Protein AF-A0A6A0HPM9-F1 (afdb_monomer)

Nearest PDB structures (foldseek):
  8r3l-assembly1_B  TM=7.958E-01  e=1.783E+00  Influenza A virus (A/Zhejiang/DTID-ZJU01/2013(H7N9))

Foldseek 3Di:
DDDDDDDDDDDPDPPPPDDQDDPDLVSLVVVLVVLVVCVVVVVDDPVVSVVSVVVSVVVVVVVVVVVVVVVVVVVVVVVVVVVVVCDPVVVVVVVVVVVVD

Secondary structure (DSSP, 8-state):
----PPPP----PPP--PPP---SHHHHHHHHHHHHHHHHTT-S-HHHHHHHHHHHHHHHHHHHHHHHHHHHHHHHHHHHHHHTT---HHHHHHHHHHTT-

Mean predicted aligned error: 13.84 Å

Sequence (101 aa):
MKNKKKKGETIPSPEKKRSIRLRSVSDVNRLLAKIINDLLRNETEESKASKIGYLCNIMIKSFEVSDIEKRITVLEQRHSAEKVGHEPQDAIREARKTSVA

Radius of gyration: 32.02 Å; Cα contacts (8 Å, |Δi|>4): 21; chains: 1; bounding box: 117×29×59 Å

pLDDT: mean 81.21, std 18.65, range [44.88, 98.0]

Structure (mmCIF, N/CA/C/O backbone):
data_AF-A0A6A0HPM9-F1
#
_entry.id   AF-A0A6A0HPM9-F1
#
loop_
_atom_site.group_PDB
_atom_site.id
_atom_site.type_symbol
_atom_site.label_atom_id
_atom_site.label_alt_id
_atom_site.label_comp_id
_atom_site.label_asym_id
_atom_site.label_entity_id
_atom_site.label_seq_id
_atom_site.pdbx_PDB_ins_code
_atom_site.Cartn_x
_atom_site.Cartn_y
_atom_site.Cartn_z
_atom_site.occupancy
_atom_site.B_iso_or_equiv
_atom_site.auth_seq_id
_atom_site.auth_comp_id
_atom_site.auth_asym_id
_atom_site.auth_atom_id
_atom_site.pdbx_PDB_model_num
ATOM 1 N N . MET A 1 1 ? -66.563 11.579 0.430 1.00 47.91 1 MET A N 1
ATOM 2 C CA . MET A 1 1 ? -65.328 11.595 1.250 1.00 47.91 1 MET A CA 1
ATOM 3 C C . MET A 1 1 ? -64.148 11.219 0.358 1.00 47.91 1 MET A C 1
ATOM 5 O O . MET A 1 1 ? -64.192 10.164 -0.258 1.00 47.91 1 MET A O 1
ATOM 9 N N . LYS A 1 2 ? -63.158 12.105 0.174 1.00 44.88 2 LYS A N 1
ATOM 10 C CA . LYS A 1 2 ? -62.020 11.869 -0.736 1.00 44.88 2 LYS A CA 1
ATOM 11 C C . LYS A 1 2 ? -60.890 11.169 0.030 1.00 44.88 2 LYS A C 1
ATOM 13 O O . LYS A 1 2 ? -60.263 11.786 0.888 1.00 44.88 2 LYS A O 1
ATOM 18 N N . ASN A 1 3 ? -60.641 9.897 -0.284 1.00 45.41 3 ASN A N 1
ATOM 19 C CA . ASN A 1 3 ? -59.527 9.122 0.265 1.00 45.41 3 ASN A CA 1
ATOM 20 C C . ASN A 1 3 ? -58.188 9.703 -0.210 1.00 45.41 3 ASN A C 1
ATOM 22 O O . ASN A 1 3 ? -57.822 9.594 -1.381 1.00 45.41 3 ASN A O 1
ATOM 26 N N . LYS A 1 4 ? -57.439 10.313 0.715 1.00 53.12 4 LYS A N 1
ATOM 27 C CA . LYS A 1 4 ? -56.044 10.705 0.495 1.00 53.12 4 LYS A CA 1
ATOM 28 C C . LYS A 1 4 ? -55.183 9.437 0.466 1.00 53.12 4 LYS A C 1
ATOM 30 O O . LYS A 1 4 ? -55.006 8.789 1.495 1.00 53.12 4 LYS A O 1
ATOM 35 N N . LYS A 1 5 ? -54.653 9.083 -0.712 1.00 51.28 5 LYS A N 1
ATOM 36 C CA . LYS A 1 5 ? -53.610 8.056 -0.866 1.00 51.28 5 LYS A CA 1
ATOM 37 C C . LYS A 1 5 ? -52.420 8.424 0.030 1.00 51.28 5 LYS A C 1
ATOM 39 O O . LYS A 1 5 ? -51.848 9.502 -0.127 1.00 51.28 5 LYS A O 1
ATOM 44 N N . LYS A 1 6 ? -52.074 7.546 0.977 1.00 54.50 6 LYS A N 1
ATOM 45 C CA . LYS A 1 6 ? -50.863 7.664 1.800 1.00 54.50 6 LYS A CA 1
ATOM 46 C C . LYS A 1 6 ? -49.648 7.658 0.866 1.00 54.50 6 LYS A C 1
ATOM 48 O O . LYS A 1 6 ? -49.511 6.748 0.051 1.00 54.50 6 LYS A O 1
ATOM 53 N N . LYS A 1 7 ? -48.821 8.708 0.939 1.00 52.62 7 LYS A N 1
ATOM 54 C CA . LYS A 1 7 ? -47.538 8.789 0.227 1.00 52.62 7 LYS A CA 1
ATOM 55 C C . LYS A 1 7 ? -46.688 7.592 0.653 1.00 52.62 7 LYS A C 1
ATOM 57 O O . LYS A 1 7 ? -46.536 7.362 1.848 1.00 52.62 7 LYS A O 1
ATOM 62 N N . GLY A 1 8 ? -46.209 6.836 -0.332 1.00 55.56 8 GLY A N 1
ATOM 63 C CA . GLY A 1 8 ? -45.366 5.667 -0.126 1.00 55.56 8 GLY A CA 1
ATOM 64 C C . GLY A 1 8 ? -44.116 6.023 0.667 1.00 55.56 8 GLY A C 1
ATOM 65 O O . GLY A 1 8 ? -43.425 6.990 0.351 1.00 55.56 8 GLY A O 1
ATOM 66 N N . GLU A 1 9 ? -43.864 5.236 1.703 1.00 57.91 9 GLU A N 1
ATOM 67 C CA . GLU A 1 9 ? -42.610 5.186 2.441 1.00 57.91 9 GLU A CA 1
ATOM 68 C C . GLU A 1 9 ? -41.504 4.784 1.459 1.00 57.91 9 GLU A C 1
ATOM 70 O O . GLU A 1 9 ? -41.493 3.674 0.924 1.00 57.91 9 GLU A O 1
ATOM 75 N N . THR A 1 10 ? -40.604 5.711 1.139 1.00 64.44 10 THR A N 1
ATOM 76 C CA . THR A 1 10 ? -39.427 5.397 0.332 1.00 64.44 10 THR A CA 1
ATOM 77 C C . THR A 1 10 ? -38.476 4.584 1.197 1.00 64.44 10 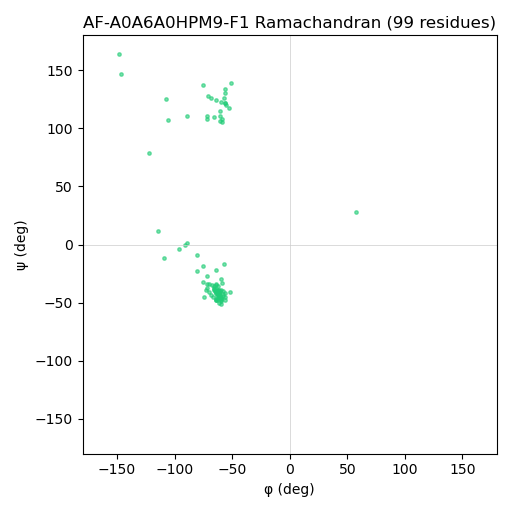THR A C 1
ATOM 79 O O . THR A 1 10 ? -37.863 5.129 2.114 1.00 64.44 10 THR A O 1
ATOM 82 N N . ILE A 1 11 ? -38.356 3.286 0.917 1.00 67.88 11 ILE A N 1
ATOM 83 C CA . ILE A 1 11 ? -37.324 2.434 1.514 1.00 67.88 11 ILE A CA 1
ATOM 84 C C . ILE A 1 11 ? -35.970 3.091 1.196 1.00 67.88 11 ILE A C 1
ATOM 86 O O . ILE A 1 11 ? -35.693 3.314 0.011 1.00 67.88 11 ILE A O 1
ATOM 90 N N . PRO A 1 12 ? -35.137 3.451 2.192 1.00 66.00 12 PRO A N 1
ATOM 91 C CA . PRO A 1 12 ? -33.824 4.007 1.912 1.00 66.00 12 PRO A CA 1
ATOM 92 C C . PRO A 1 12 ? -33.025 2.962 1.131 1.00 66.00 12 PRO A C 1
ATOM 94 O O . PRO A 1 12 ? -32.759 1.864 1.619 1.00 66.00 12 PRO A O 1
ATOM 97 N N . SER A 1 13 ? -32.693 3.287 -0.120 1.00 64.62 13 SER A N 1
ATOM 98 C CA . SER A 1 13 ? -31.819 2.454 -0.944 1.00 64.62 13 SER A CA 1
ATOM 99 C C . SER A 1 13 ? -30.503 2.251 -0.190 1.00 64.62 13 SER A C 1
ATOM 101 O O . SER A 1 13 ? -29.959 3.240 0.306 1.00 64.62 13 SER A O 1
ATOM 103 N N . PRO A 1 14 ? -29.962 1.020 -0.108 1.00 67.00 14 PRO A N 1
ATOM 104 C CA . PRO A 1 14 ? -28.707 0.784 0.589 1.00 67.00 14 PRO A CA 1
ATOM 105 C C . PRO A 1 14 ? -27.631 1.682 -0.023 1.00 67.00 14 PRO A C 1
ATOM 107 O O . PRO A 1 14 ? -27.394 1.638 -1.235 1.00 67.00 14 PRO A O 1
ATOM 110 N N . GLU A 1 15 ? -27.018 2.536 0.801 1.00 67.00 15 GLU A N 1
ATOM 111 C CA . GLU A 1 15 ? -25.912 3.386 0.371 1.00 67.00 15 GLU A CA 1
ATOM 112 C C . GLU A 1 15 ? -24.848 2.500 -0.279 1.00 67.00 15 GLU A C 1
ATOM 114 O O . GLU A 1 15 ? -24.280 1.602 0.351 1.00 67.00 15 GLU A O 1
ATOM 119 N N . LYS A 1 16 ? -24.577 2.731 -1.569 1.00 63.03 16 LYS A N 1
ATOM 120 C CA . LYS A 1 16 ? -23.477 2.066 -2.265 1.00 63.03 16 LYS A CA 1
ATOM 121 C C . LYS A 1 16 ? -22.184 2.400 -1.526 1.00 63.03 16 LYS A C 1
ATOM 123 O O . LYS A 1 16 ? -21.657 3.506 -1.657 1.00 63.03 16 LYS A O 1
ATOM 128 N N . LYS A 1 17 ? -21.649 1.428 -0.785 1.00 70.50 17 LYS A N 1
ATOM 129 C CA . LYS A 1 17 ? -20.314 1.519 -0.189 1.00 70.50 17 LYS A CA 1
ATOM 130 C C . LYS A 1 17 ? -19.314 1.718 -1.327 1.00 70.50 17 LYS A C 1
ATOM 132 O O . LYS A 1 17 ? -19.097 0.815 -2.134 1.00 70.50 17 LYS A O 1
ATOM 137 N N . ARG A 1 18 ? -18.749 2.923 -1.444 1.00 72.56 18 ARG A N 1
ATOM 138 C CA . ARG A 1 18 ? -17.732 3.213 -2.463 1.00 72.56 18 ARG A CA 1
ATOM 139 C C . ARG A 1 18 ? -16.508 2.346 -2.177 1.00 72.56 18 ARG A C 1
ATOM 141 O O . ARG A 1 18 ? -15.960 2.397 -1.080 1.00 72.56 18 ARG A O 1
ATOM 148 N N . SER A 1 19 ? -16.080 1.556 -3.160 1.00 77.69 19 SER A N 1
ATOM 149 C CA . SER A 1 19 ? -14.839 0.786 -3.066 1.00 77.69 19 SER A CA 1
ATOM 150 C C . SER A 1 19 ? -13.644 1.738 -3.083 1.00 77.69 19 SER A C 1
ATOM 152 O O . SER A 1 19 ? -13.507 2.532 -4.019 1.00 77.69 19 SER A O 1
ATOM 154 N N . ILE A 1 20 ? -12.768 1.639 -2.088 1.00 83.56 20 ILE A N 1
ATOM 155 C CA . ILE A 1 20 ? -11.502 2.375 -2.076 1.00 83.56 20 ILE A CA 1
ATOM 156 C C . ILE A 1 20 ? -10.586 1.748 -3.132 1.00 83.56 20 ILE A C 1
ATOM 158 O O . ILE A 1 20 ? -10.394 0.534 -3.145 1.00 83.56 20 ILE A O 1
ATOM 162 N N . ARG A 1 21 ? -10.043 2.566 -4.037 1.00 88.19 21 ARG A N 1
ATOM 163 C CA . ARG A 1 21 ? -9.023 2.145 -5.006 1.00 88.19 21 ARG A CA 1
ATOM 164 C C . ARG A 1 21 ? -7.684 2.742 -4.600 1.00 88.19 21 ARG A C 1
ATOM 166 O O . ARG A 1 21 ? -7.587 3.954 -4.464 1.00 88.19 21 ARG A O 1
ATOM 173 N N . LEU A 1 22 ? -6.676 1.890 -4.445 1.00 94.06 22 LEU A N 1
ATOM 174 C CA . LEU A 1 22 ? -5.311 2.276 -4.100 1.00 94.06 22 LEU A CA 1
ATOM 175 C C . LEU A 1 22 ? -4.449 2.136 -5.355 1.00 94.06 22 LEU A C 1
ATOM 177 O O . LEU A 1 22 ? -4.211 1.017 -5.806 1.00 94.06 22 LEU A O 1
ATOM 181 N N . ARG A 1 23 ? -4.046 3.256 -5.962 1.00 94.31 23 ARG A N 1
ATOM 182 C CA . ARG A 1 23 ? -3.226 3.270 -7.189 1.00 94.31 23 ARG A CA 1
ATOM 183 C C . ARG A 1 23 ? -1.801 3.749 -6.941 1.00 94.31 23 ARG A C 1
ATOM 185 O O . ARG A 1 23 ? -0.963 3.641 -7.828 1.00 94.31 23 ARG A O 1
ATOM 192 N N . SER A 1 24 ? -1.549 4.303 -5.763 1.00 95.38 24 SER A N 1
ATOM 193 C CA . SER A 1 24 ? -0.277 4.903 -5.392 1.00 95.38 24 SER A CA 1
ATOM 194 C C . SER A 1 24 ? -0.008 4.751 -3.899 1.00 95.38 24 SER A C 1
ATOM 196 O O . SER A 1 24 ? -0.925 4.543 -3.099 1.00 95.38 24 SER A O 1
ATOM 198 N N . VAL A 1 25 ? 1.251 4.954 -3.507 1.00 95.75 25 VAL A N 1
ATOM 199 C CA . VAL A 1 25 ? 1.652 5.059 -2.095 1.00 95.75 25 VAL A CA 1
ATOM 200 C C . VAL A 1 25 ? 0.909 6.208 -1.393 1.00 95.75 25 VAL A C 1
ATOM 202 O O . VAL A 1 25 ? 0.538 6.086 -0.229 1.00 95.75 25 VAL A O 1
ATOM 205 N N . SER A 1 26 ? 0.600 7.304 -2.100 1.00 96.00 26 SER A N 1
ATOM 206 C CA . SER A 1 26 ? -0.174 8.422 -1.536 1.00 96.00 26 SER A CA 1
ATOM 207 C C . SER A 1 26 ? -1.595 8.003 -1.144 1.00 96.00 26 SER A C 1
ATOM 209 O O . SER A 1 26 ? -2.077 8.381 -0.074 1.00 96.00 26 SER A O 1
ATOM 211 N N . ASP A 1 27 ? -2.250 7.174 -1.960 1.00 95.81 27 ASP A N 1
ATOM 212 C CA . ASP A 1 27 ? -3.581 6.644 -1.641 1.00 95.81 27 ASP A CA 1
ATOM 213 C C . ASP A 1 27 ? -3.535 5.735 -0.409 1.00 95.81 27 ASP A C 1
ATOM 215 O O . ASP A 1 27 ? -4.416 5.808 0.451 1.00 95.81 27 ASP A O 1
ATOM 219 N N . VAL A 1 28 ? -2.484 4.914 -0.296 1.00 96.69 28 VAL A N 1
ATOM 220 C CA . VAL A 1 28 ? -2.240 4.068 0.881 1.00 96.69 28 VAL A CA 1
ATOM 221 C C . VAL A 1 28 ? -2.060 4.931 2.130 1.00 96.69 28 VAL A C 1
ATOM 223 O O . VAL A 1 28 ? -2.705 4.675 3.145 1.00 96.69 28 VAL A O 1
ATOM 226 N N . ASN A 1 29 ? -1.270 6.003 2.045 1.00 96.38 29 ASN A N 1
ATOM 227 C CA . ASN A 1 29 ? -1.058 6.934 3.156 1.00 96.38 29 ASN A CA 1
ATOM 228 C C . ASN A 1 29 ? -2.363 7.608 3.597 1.00 96.38 29 ASN A C 1
ATOM 230 O O . ASN A 1 29 ? -2.636 7.705 4.793 1.00 96.38 29 ASN A O 1
ATOM 234 N N . ARG A 1 30 ? -3.208 8.026 2.645 1.00 96.62 30 ARG A N 1
ATOM 235 C CA . ARG A 1 30 ? -4.534 8.596 2.945 1.00 96.62 30 ARG A CA 1
ATOM 236 C C . ARG A 1 30 ? -5.436 7.590 3.659 1.00 96.62 30 ARG A C 1
ATOM 238 O O . ARG A 1 30 ? -6.121 7.958 4.613 1.00 96.62 30 ARG A O 1
ATOM 245 N N . LEU A 1 31 ? -5.432 6.330 3.220 1.00 96.44 31 LEU A N 1
ATOM 246 C CA . LEU A 1 31 ? -6.191 5.266 3.877 1.00 96.44 31 LEU A CA 1
ATOM 247 C C . LEU A 1 31 ? -5.679 5.007 5.299 1.00 96.44 31 LEU A C 1
ATOM 249 O O . LEU A 1 31 ? -6.483 4.946 6.227 1.00 96.44 31 LEU A O 1
ATOM 253 N N . LEU A 1 32 ? -4.364 4.887 5.484 1.00 97.00 32 LEU A N 1
ATOM 254 C CA . LEU A 1 32 ? -3.766 4.666 6.802 1.00 97.00 32 LEU A CA 1
ATOM 255 C C . LEU A 1 32 ? -4.077 5.817 7.759 1.00 97.00 32 LEU A C 1
ATOM 257 O O . LEU A 1 32 ? -4.510 5.561 8.877 1.00 97.00 32 LEU A O 1
ATOM 261 N N . ALA A 1 33 ? -3.959 7.069 7.309 1.00 97.56 33 ALA A N 1
ATOM 262 C CA . ALA A 1 33 ? -4.319 8.235 8.113 1.00 97.56 33 ALA A CA 1
ATOM 263 C C . ALA A 1 33 ? -5.786 8.187 8.570 1.00 97.56 33 ALA A C 1
ATOM 265 O O . ALA A 1 33 ? -6.081 8.451 9.735 1.00 97.56 33 ALA A O 1
ATOM 266 N N . LYS A 1 34 ? -6.708 7.794 7.678 1.00 96.50 34 LYS A N 1
ATOM 267 C CA . LYS A 1 34 ? -8.114 7.581 8.044 1.00 96.50 34 LYS A CA 1
ATOM 268 C C . LYS A 1 34 ? -8.248 6.510 9.131 1.00 96.50 34 LYS A C 1
ATOM 270 O O . LYS A 1 34 ? -8.877 6.772 10.144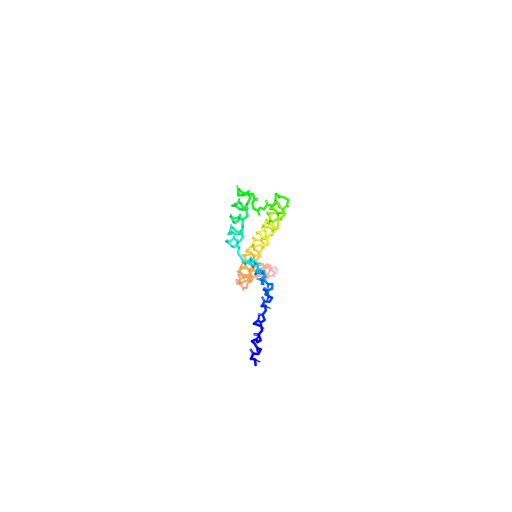 1.00 96.50 34 LYS A O 1
ATOM 275 N N . ILE A 1 35 ? -7.645 5.336 8.945 1.00 96.88 35 ILE A N 1
ATOM 276 C CA . ILE A 1 35 ? -7.755 4.222 9.902 1.00 96.88 35 ILE A CA 1
ATOM 277 C C . ILE A 1 35 ? -7.138 4.561 11.263 1.00 96.88 35 ILE A C 1
ATOM 279 O O . ILE A 1 35 ? -7.712 4.200 12.285 1.00 96.88 35 ILE A O 1
ATOM 283 N N . ILE A 1 36 ? -6.014 5.281 11.292 1.00 97.50 36 ILE A N 1
ATOM 284 C CA . ILE A 1 36 ? -5.398 5.767 12.536 1.00 97.50 36 ILE A CA 1
ATOM 285 C C . ILE A 1 36 ? -6.373 6.680 13.278 1.00 97.50 36 ILE A C 1
ATOM 287 O O . ILE A 1 36 ? -6.618 6.493 14.465 1.00 97.50 36 ILE A O 1
ATOM 291 N N . ASN A 1 37 ? -6.971 7.635 12.570 1.00 97.94 37 ASN A N 1
ATOM 292 C CA . ASN A 1 37 ? -7.940 8.545 13.163 1.00 97.94 37 ASN A CA 1
ATOM 293 C C . ASN A 1 37 ? -9.202 7.814 13.653 1.00 97.94 37 ASN A C 1
ATOM 295 O O . ASN A 1 37 ? -9.709 8.132 14.724 1.00 97.94 37 ASN A O 1
ATOM 299 N N . ASP A 1 38 ? -9.689 6.826 12.900 1.00 97.25 38 ASP A N 1
ATOM 300 C CA . ASP A 1 38 ? -10.847 6.013 13.288 1.00 97.25 38 ASP A CA 1
ATOM 301 C C . ASP A 1 38 ? -10.536 5.160 14.534 1.00 97.25 38 ASP A C 1
ATOM 303 O O . ASP A 1 38 ? -11.381 5.040 15.417 1.00 97.25 38 ASP A O 1
ATOM 307 N N . LEU A 1 39 ? -9.317 4.619 14.656 1.00 97.38 39 LEU A N 1
ATOM 308 C CA . LEU A 1 39 ? -8.862 3.929 15.870 1.00 97.38 39 LEU A CA 1
ATOM 309 C C . LEU A 1 39 ? -8.802 4.868 17.075 1.00 97.38 39 LEU A C 1
ATOM 311 O O . LEU A 1 39 ? -9.339 4.538 18.127 1.00 97.38 39 LEU A O 1
ATOM 315 N N . LEU A 1 40 ? -8.196 6.050 16.922 1.00 97.31 40 LEU A N 1
ATOM 316 C CA . LEU A 1 40 ? -8.092 7.039 18.003 1.00 97.31 40 LEU A CA 1
ATOM 317 C C . LEU A 1 40 ? -9.469 7.495 18.512 1.00 97.31 40 LEU A C 1
ATOM 319 O O . LEU A 1 40 ? -9.609 7.833 19.686 1.00 97.31 40 LEU A O 1
ATOM 323 N N . ARG A 1 41 ? -10.486 7.490 17.642 1.00 97.88 41 ARG A N 1
ATOM 324 C CA . ARG A 1 41 ? -11.880 7.804 17.993 1.00 97.88 41 ARG A CA 1
ATOM 325 C C . ARG A 1 41 ? -12.704 6.591 18.444 1.00 97.8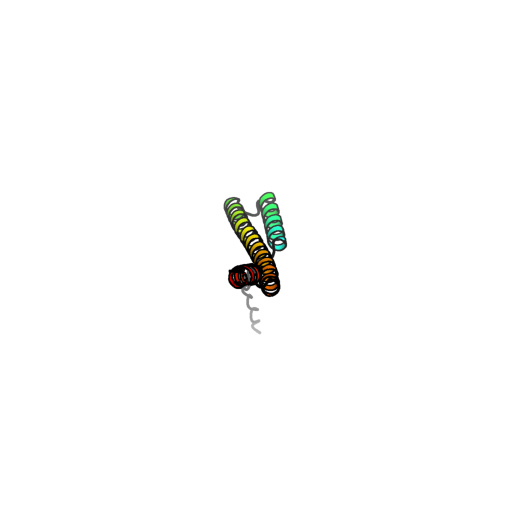8 41 ARG A C 1
ATOM 327 O O . ARG A 1 41 ? -13.881 6.758 18.743 1.00 97.88 41 ARG A O 1
ATOM 334 N N . ASN A 1 42 ? -12.120 5.393 18.520 1.00 96.38 42 ASN A N 1
ATOM 335 C CA . ASN A 1 42 ? -12.826 4.133 18.796 1.00 96.38 42 ASN A CA 1
ATOM 336 C C . ASN A 1 42 ? -13.963 3.823 17.795 1.00 96.38 42 ASN A C 1
ATOM 338 O O . ASN A 1 42 ? -14.930 3.136 18.114 1.00 96.38 42 ASN A O 1
ATOM 342 N N . GLU A 1 43 ? -13.844 4.312 16.560 1.00 96.19 43 GLU A N 1
ATOM 343 C CA . GLU A 1 43 ? -14.798 4.094 15.461 1.00 96.19 43 GLU A CA 1
ATOM 344 C C . GLU A 1 43 ? -14.449 2.849 14.624 1.00 96.19 43 GLU A C 1
ATOM 346 O O . GLU A 1 43 ? -15.111 2.529 13.634 1.00 96.19 43 GLU A O 1
ATOM 351 N N . THR A 1 44 ? -13.373 2.144 14.973 1.00 94.81 44 THR A N 1
ATOM 352 C CA . THR A 1 44 ? -12.908 0.934 14.292 1.00 94.81 44 THR A CA 1
ATOM 353 C C . THR A 1 44 ? -12.276 -0.035 15.281 1.00 94.81 44 THR A C 1
ATOM 355 O O . THR A 1 44 ? -11.635 0.361 16.245 1.00 94.81 44 THR A O 1
ATOM 358 N N . GLU A 1 45 ? -12.440 -1.330 15.013 1.00 96.69 45 GLU A N 1
ATOM 359 C CA . GLU A 1 45 ? -11.796 -2.400 15.774 1.00 96.69 45 GLU A CA 1
ATOM 360 C C . GLU A 1 45 ? -10.309 -2.532 15.423 1.00 96.69 45 GLU A C 1
ATOM 362 O O . GLU A 1 45 ? -9.935 -2.597 14.245 1.00 96.69 45 GLU A O 1
ATOM 367 N N . GLU A 1 46 ? -9.475 -2.721 16.444 1.00 95.88 46 GLU A N 1
ATOM 368 C CA . GLU A 1 46 ? -8.034 -2.982 16.316 1.00 95.88 46 GLU A CA 1
ATOM 369 C C . GLU A 1 46 ? -7.728 -4.145 15.363 1.00 95.88 46 GLU A C 1
ATOM 371 O O . GLU A 1 46 ? -6.839 -4.055 14.514 1.00 95.88 46 GLU A O 1
ATOM 376 N N . SER A 1 47 ? -8.519 -5.222 15.432 1.00 96.75 47 SER A N 1
ATOM 377 C CA . SER A 1 47 ? -8.341 -6.403 14.578 1.00 96.75 47 SER A CA 1
ATOM 378 C C . SER A 1 47 ? -8.520 -6.090 13.086 1.00 96.75 47 SER A C 1
ATOM 380 O O . SER A 1 47 ? -7.817 -6.650 12.240 1.00 96.75 47 SER A O 1
ATOM 382 N N . LYS A 1 48 ? -9.439 -5.176 12.744 1.00 95.31 48 LYS A N 1
ATOM 383 C CA . LYS A 1 48 ? -9.670 -4.721 11.367 1.00 95.31 48 LYS A CA 1
ATOM 384 C C . LYS A 1 48 ? -8.556 -3.784 10.924 1.00 95.31 48 LYS A C 1
ATOM 386 O O . LYS A 1 48 ? -8.025 -3.961 9.829 1.00 95.31 48 LYS A O 1
ATOM 391 N N . ALA A 1 49 ? -8.171 -2.837 11.774 1.00 96.12 49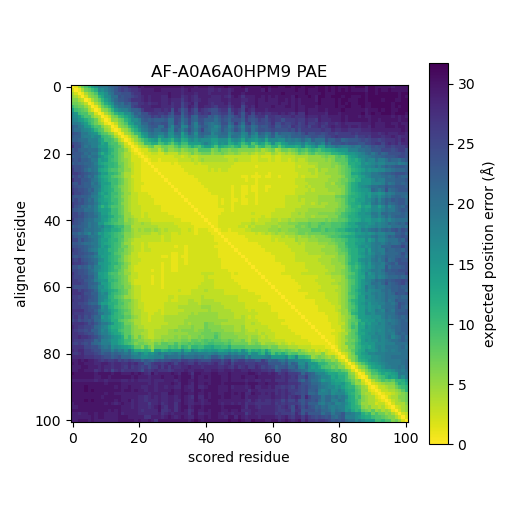 ALA A N 1
ATOM 392 C CA . ALA A 1 49 ? -7.096 -1.900 11.471 1.00 96.12 49 ALA A CA 1
ATOM 393 C C . ALA A 1 49 ? -5.754 -2.610 11.242 1.00 96.12 49 ALA A C 1
ATOM 395 O O . ALA A 1 49 ? -5.065 -2.308 10.269 1.00 96.12 49 ALA A O 1
ATOM 396 N N . SER A 1 50 ? -5.431 -3.614 12.062 1.00 97.06 50 SER A N 1
ATOM 397 C CA . SER A 1 50 ? -4.225 -4.435 11.910 1.00 97.06 50 SER A CA 1
ATOM 398 C C . SER A 1 50 ? -4.188 -5.161 10.557 1.00 97.06 50 SER A C 1
ATOM 400 O O . SER A 1 50 ? -3.203 -5.071 9.820 1.00 97.06 50 SER A O 1
ATOM 402 N N . LYS A 1 51 ? -5.304 -5.788 10.153 1.00 97.88 51 LYS A N 1
ATOM 403 C CA . LYS A 1 51 ? -5.430 -6.428 8.830 1.00 97.88 51 LYS A CA 1
ATOM 404 C C . LYS A 1 51 ? -5.269 -5.425 7.687 1.00 97.88 51 LYS A C 1
ATOM 406 O O . LYS A 1 51 ? -4.590 -5.727 6.709 1.00 97.88 51 LYS A O 1
ATOM 411 N N . ILE A 1 52 ? -5.862 -4.235 7.806 1.00 96.12 52 ILE A N 1
ATOM 412 C CA . ILE A 1 52 ? -5.710 -3.175 6.799 1.00 96.12 52 ILE A CA 1
ATOM 413 C C . ILE A 1 52 ? -4.246 -2.727 6.713 1.00 96.12 52 ILE A C 1
ATOM 415 O O . ILE A 1 52 ? -3.715 -2.634 5.611 1.00 96.12 52 ILE A O 1
ATOM 419 N N . GLY A 1 53 ? -3.572 -2.524 7.847 1.00 96.62 53 GLY A N 1
ATOM 420 C CA . GLY A 1 53 ? -2.150 -2.176 7.888 1.00 96.62 53 GLY A CA 1
ATOM 421 C C . GLY A 1 53 ? -1.269 -3.216 7.190 1.00 96.62 53 GLY A C 1
ATOM 422 O O . GLY A 1 53 ? -0.423 -2.862 6.367 1.00 96.62 53 GLY A O 1
ATOM 423 N N . TYR A 1 54 ? -1.525 -4.502 7.437 1.00 98.00 54 TYR A N 1
ATOM 424 C CA . TYR A 1 54 ? -0.825 -5.595 6.760 1.00 98.00 54 TYR A CA 1
ATOM 425 C C . TYR A 1 54 ? -1.025 -5.570 5.235 1.00 98.00 54 TYR A C 1
ATOM 427 O O . TYR A 1 54 ? -0.054 -5.654 4.481 1.00 98.00 54 TYR A O 1
ATOM 435 N N . LEU A 1 55 ? -2.263 -5.388 4.768 1.00 97.25 55 LEU A N 1
ATOM 436 C CA . LEU A 1 55 ? -2.568 -5.294 3.336 1.00 97.25 55 LEU A CA 1
ATOM 437 C C . LEU A 1 55 ? -1.925 -4.059 2.688 1.00 97.25 55 LEU A C 1
ATOM 439 O O . LEU A 1 55 ? -1.391 -4.154 1.584 1.00 97.25 55 LEU A O 1
ATOM 443 N N . CYS A 1 56 ? -1.917 -2.917 3.380 1.00 97.06 56 CYS A N 1
ATOM 444 C CA . CYS A 1 56 ? -1.229 -1.709 2.926 1.00 97.06 56 CYS A CA 1
ATOM 445 C C . CYS A 1 56 ? 0.276 -1.948 2.734 1.00 97.06 56 CYS A C 1
ATOM 447 O O . CYS A 1 56 ? 0.840 -1.487 1.745 1.00 97.06 56 CYS A O 1
ATOM 449 N N . ASN A 1 57 ? 0.917 -2.713 3.622 1.00 96.94 57 ASN A N 1
ATOM 450 C CA . ASN A 1 57 ? 2.331 -3.063 3.483 1.00 96.94 57 ASN A CA 1
ATOM 451 C C . ASN A 1 57 ? 2.593 -3.922 2.232 1.00 96.94 57 ASN A C 1
ATOM 453 O O . ASN A 1 57 ? 3.545 -3.677 1.497 1.00 96.94 57 ASN A O 1
ATOM 457 N N . ILE A 1 58 ? 1.723 -4.897 1.942 1.00 97.31 58 ILE A N 1
ATOM 458 C CA . ILE A 1 58 ? 1.811 -5.693 0.705 1.00 97.31 58 ILE A CA 1
ATOM 459 C C . ILE A 1 58 ? 1.657 -4.796 -0.532 1.00 97.31 58 ILE A C 1
ATOM 461 O O . ILE A 1 58 ? 2.424 -4.930 -1.485 1.00 97.31 58 ILE A O 1
ATOM 465 N N . MET A 1 59 ? 0.708 -3.854 -0.508 1.00 96.75 59 MET A N 1
ATOM 466 C CA . MET A 1 59 ? 0.503 -2.904 -1.608 1.00 96.75 59 MET A CA 1
ATOM 467 C C . MET A 1 59 ? 1.735 -2.028 -1.855 1.00 96.75 59 MET A C 1
ATOM 469 O O . MET A 1 59 ? 2.135 -1.858 -3.002 1.00 96.75 59 MET A O 1
ATOM 473 N N . ILE A 1 60 ? 2.359 -1.508 -0.794 1.00 97.06 60 ILE A N 1
ATOM 474 C CA . ILE A 1 60 ? 3.586 -0.706 -0.905 1.00 97.06 60 ILE A CA 1
ATOM 475 C C . ILE A 1 60 ? 4.701 -1.525 -1.557 1.00 97.06 60 ILE A C 1
ATOM 477 O O . ILE A 1 60 ? 5.285 -1.072 -2.539 1.00 97.06 60 ILE A O 1
ATOM 481 N N . LYS A 1 61 ? 4.922 -2.763 -1.098 1.00 96.94 61 LYS A N 1
ATOM 482 C CA . LYS A 1 61 ? 5.914 -3.667 -1.700 1.00 96.94 61 LYS A CA 1
ATOM 483 C C . LYS A 1 61 ? 5.645 -3.920 -3.182 1.00 96.94 61 LYS A C 1
ATOM 485 O O . LYS A 1 61 ? 6.576 -3.939 -3.977 1.00 96.94 61 LYS A O 1
ATOM 490 N N . SER A 1 62 ? 4.383 -4.087 -3.576 1.00 96.81 62 SER A N 1
ATOM 491 C CA . SER A 1 62 ? 4.020 -4.245 -4.990 1.00 96.81 62 SER A CA 1
ATOM 492 C C . SER A 1 62 ? 4.384 -3.015 -5.827 1.00 96.81 62 SER A C 1
ATOM 494 O O . SER A 1 62 ? 4.857 -3.173 -6.953 1.00 96.81 62 SER A O 1
ATOM 496 N N . PHE A 1 63 ? 4.195 -1.805 -5.293 1.00 96.25 63 PHE A N 1
ATOM 497 C CA . PHE A 1 63 ? 4.603 -0.578 -5.978 1.00 96.25 63 PHE A CA 1
ATOM 498 C C . PHE A 1 63 ? 6.125 -0.479 -6.108 1.00 96.25 63 PHE A C 1
ATOM 500 O O . PHE A 1 63 ? 6.620 -0.199 -7.198 1.00 96.25 63 PHE A O 1
ATOM 507 N N . GLU A 1 64 ? 6.862 -0.777 -5.036 1.00 96.00 64 GLU A N 1
ATOM 508 C CA . GLU A 1 64 ? 8.32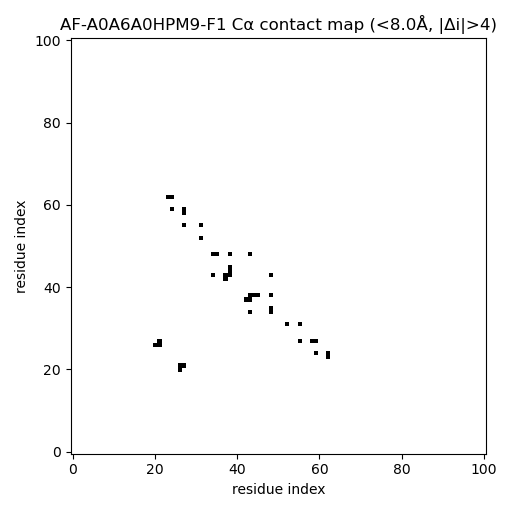9 -0.783 -5.040 1.00 96.00 64 GLU A CA 1
ATOM 509 C C . GLU A 1 64 ? 8.892 -1.775 -6.062 1.00 96.00 64 GLU A C 1
ATOM 511 O O . GLU A 1 64 ? 9.756 -1.411 -6.859 1.00 96.00 64 GLU A O 1
ATOM 516 N N . VAL A 1 65 ? 8.368 -3.006 -6.086 1.00 97.38 65 VAL A N 1
ATOM 517 C CA . VAL A 1 65 ? 8.778 -4.035 -7.054 1.00 97.38 65 VAL A CA 1
ATOM 518 C C . VAL A 1 65 ? 8.520 -3.566 -8.484 1.00 97.38 65 VAL A C 1
ATOM 520 O O . VAL A 1 65 ? 9.427 -3.633 -9.308 1.00 97.38 65 VAL A O 1
ATOM 523 N N . SER A 1 66 ? 7.340 -3.007 -8.769 1.00 96.19 66 SER A N 1
ATOM 524 C CA . SER A 1 66 ? 7.024 -2.509 -10.114 1.00 96.19 66 SER A CA 1
ATOM 525 C C . SER A 1 66 ? 7.960 -1.380 -10.558 1.00 96.19 66 SER A C 1
ATOM 527 O O . SER A 1 66 ? 8.366 -1.324 -11.720 1.00 96.19 66 SER A O 1
ATOM 529 N N . ASP A 1 67 ? 8.324 -0.468 -9.657 1.00 96.19 67 ASP A N 1
ATOM 530 C CA . ASP A 1 67 ? 9.249 0.617 -9.989 1.00 96.19 67 ASP A CA 1
ATOM 531 C C . ASP A 1 67 ? 10.690 0.122 -10.166 1.00 96.19 67 ASP A C 1
ATOM 533 O O . ASP A 1 67 ? 11.409 0.624 -11.036 1.00 96.19 67 ASP A O 1
ATOM 537 N N . ILE A 1 68 ? 11.110 -0.888 -9.401 1.00 97.25 68 ILE A N 1
ATOM 538 C CA . ILE A 1 68 ? 12.400 -1.562 -9.595 1.00 97.25 68 ILE A CA 1
ATOM 539 C C . ILE A 1 68 ? 12.440 -2.262 -10.957 1.00 97.25 68 ILE A C 1
ATOM 541 O O . ILE A 1 68 ? 13.397 -2.052 -11.702 1.00 97.25 68 ILE A O 1
ATOM 545 N N . GLU A 1 69 ? 11.405 -3.022 -11.318 1.00 97.19 69 GLU A N 1
ATOM 546 C CA . GLU A 1 69 ? 11.301 -3.696 -12.619 1.00 97.19 69 GLU A CA 1
ATOM 547 C C . GLU A 1 69 ? 11.431 -2.698 -13.774 1.00 97.19 69 GLU A C 1
ATOM 549 O O . GLU A 1 69 ? 12.269 -2.885 -14.654 1.00 97.19 69 GLU A O 1
ATOM 554 N N . LYS A 1 70 ? 10.700 -1.573 -13.729 1.00 97.00 70 LYS A N 1
ATOM 555 C CA . LYS A 1 70 ? 10.820 -0.510 -14.746 1.00 97.00 7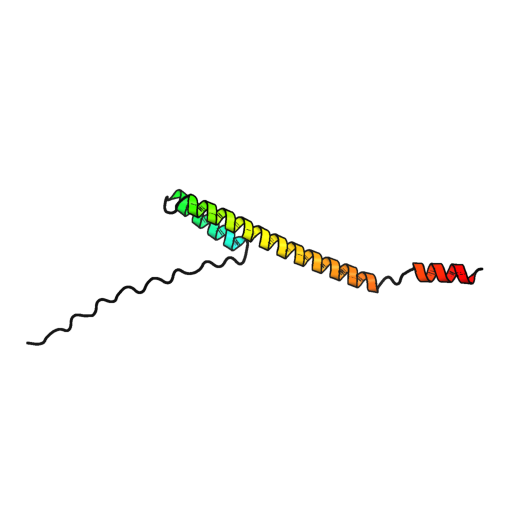0 LYS A CA 1
ATOM 556 C C . LYS A 1 70 ? 12.251 0.007 -14.869 1.00 97.00 70 LYS A C 1
ATOM 558 O O . LYS A 1 70 ? 12.746 0.202 -15.978 1.00 97.00 70 LYS A O 1
ATOM 563 N N . ARG A 1 71 ? 12.918 0.258 -13.738 1.00 97.12 71 ARG A N 1
ATOM 564 C CA . ARG A 1 71 ? 14.304 0.752 -13.721 1.00 97.12 71 ARG A CA 1
ATOM 565 C C . ARG A 1 71 ? 15.270 -0.272 -14.312 1.00 97.12 71 ARG A C 1
ATOM 567 O O . ARG A 1 71 ? 16.144 0.125 -15.078 1.00 97.12 71 ARG A O 1
ATOM 574 N N . ILE A 1 72 ? 15.101 -1.555 -13.990 1.00 97.19 72 ILE A N 1
ATOM 575 C CA . ILE A 1 72 ? 15.897 -2.652 -14.558 1.00 97.19 72 ILE A CA 1
ATOM 576 C C . ILE A 1 72 ? 15.692 -2.718 -16.069 1.00 97.19 72 ILE A C 1
ATOM 578 O O . ILE A 1 72 ? 16.670 -2.647 -16.805 1.00 97.19 72 ILE A O 1
ATOM 582 N N . THR A 1 73 ? 14.443 -2.728 -16.540 1.00 96.50 73 THR A N 1
ATOM 583 C CA . THR A 1 73 ? 14.137 -2.759 -17.977 1.00 96.50 73 THR A CA 1
ATOM 584 C C . THR A 1 73 ? 14.795 -1.599 -18.729 1.00 96.50 73 THR A C 1
ATOM 586 O O . THR A 1 73 ? 15.364 -1.799 -19.800 1.00 96.50 73 THR A O 1
ATOM 589 N N . VAL A 1 74 ? 14.784 -0.384 -18.167 1.00 95.81 74 VAL A N 1
ATOM 590 C CA . VAL A 1 74 ? 15.469 0.774 -18.772 1.00 95.81 74 VAL A CA 1
ATOM 591 C C . VAL A 1 74 ? 16.985 0.563 -18.851 1.00 95.81 74 VAL A C 1
ATOM 593 O O . VAL A 1 74 ? 17.604 0.937 -19.848 1.00 95.81 74 VAL A O 1
ATOM 596 N N . LEU A 1 75 ? 17.602 -0.019 -17.820 1.00 94.75 75 LEU A N 1
ATOM 597 C CA . LEU A 1 75 ? 19.040 -0.302 -17.812 1.00 94.75 75 LEU A CA 1
ATOM 598 C C . LEU A 1 75 ? 19.412 -1.400 -18.815 1.00 94.75 75 LEU A C 1
ATOM 600 O O . LEU A 1 75 ? 20.369 -1.235 -19.570 1.00 94.75 75 LEU A O 1
ATOM 604 N N . GLU A 1 76 ? 18.636 -2.480 -18.877 1.00 94.38 76 GLU A N 1
ATOM 605 C CA . GLU A 1 76 ? 18.831 -3.573 -19.836 1.00 94.38 76 GLU A CA 1
ATOM 606 C C . GLU A 1 76 ? 18.712 -3.083 -21.283 1.00 94.38 76 GLU A C 1
ATOM 608 O O . GLU A 1 76 ? 19.521 -3.460 -22.133 1.00 94.38 76 GLU A O 1
ATOM 613 N N . GLN A 1 77 ? 17.759 -2.188 -21.562 1.00 93.44 77 GLN A N 1
ATOM 614 C CA . GLN A 1 77 ? 17.615 -1.558 -22.877 1.00 93.44 77 GLN A CA 1
ATOM 615 C C . GLN A 1 77 ? 18.843 -0.720 -23.252 1.00 93.44 77 GLN A C 1
ATOM 617 O O . GLN A 1 77 ? 19.320 -0.814 -24.382 1.00 93.44 77 GLN A O 1
ATOM 622 N N . ARG A 1 78 ? 19.388 0.063 -22.311 1.00 91.56 78 ARG A N 1
ATOM 623 C CA . ARG A 1 78 ? 20.601 0.868 -22.544 1.00 91.56 78 ARG A CA 1
ATOM 624 C C . ARG A 1 78 ? 21.816 -0.010 -22.824 1.00 91.56 78 ARG A C 1
ATOM 626 O O . ARG A 1 78 ? 22.497 0.208 -23.820 1.00 91.56 78 ARG A O 1
ATOM 633 N N . HIS A 1 79 ? 22.041 -1.042 -22.015 1.00 87.19 79 HIS A N 1
ATOM 634 C CA . HIS A 1 79 ? 23.154 -1.965 -22.235 1.00 87.19 79 HIS A CA 1
ATOM 635 C C . HIS A 1 79 ? 23.009 -2.785 -23.518 1.00 87.19 79 HIS A C 1
ATOM 637 O O . HIS A 1 79 ? 24.000 -3.038 -24.199 1.00 87.19 79 HIS A O 1
ATOM 643 N N . SER A 1 80 ? 21.788 -3.176 -23.884 1.00 84.19 80 SER A N 1
ATOM 644 C CA . SER A 1 80 ? 21.541 -3.860 -25.158 1.00 84.19 80 SER A CA 1
ATOM 645 C C . SER A 1 80 ? 21.825 -2.942 -26.348 1.00 84.19 80 SER A C 1
ATOM 647 O O . SER A 1 80 ? 22.418 -3.386 -27.326 1.00 84.19 80 SER A O 1
ATOM 649 N N . ALA A 1 81 ? 21.471 -1.657 -26.254 1.00 73.75 81 ALA A N 1
ATOM 650 C CA . ALA A 1 81 ? 21.797 -0.665 -27.276 1.00 73.75 81 ALA A CA 1
ATOM 651 C C . ALA A 1 81 ? 23.315 -0.410 -27.386 1.00 73.75 81 ALA A C 1
ATOM 653 O O . ALA A 1 81 ? 23.834 -0.286 -28.492 1.00 73.75 81 ALA A O 1
ATOM 654 N N . GLU A 1 82 ? 24.046 -0.399 -26.268 1.00 66.44 82 GLU A N 1
ATOM 655 C CA . GLU A 1 82 ? 25.514 -0.272 -26.250 1.00 66.44 82 GLU A CA 1
ATOM 656 C C . GLU A 1 82 ? 26.225 -1.495 -26.852 1.00 66.44 82 GLU A C 1
ATOM 658 O O . GLU A 1 82 ? 27.240 -1.344 -27.534 1.00 66.44 82 GLU A O 1
ATOM 663 N N . LYS A 1 83 ? 25.679 -2.708 -26.674 1.00 57.88 83 LYS A N 1
ATOM 664 C CA . LYS A 1 83 ? 26.229 -3.945 -27.264 1.00 57.88 83 LYS A CA 1
ATOM 665 C C . LYS A 1 83 ? 26.191 -3.957 -28.796 1.00 57.88 83 LYS A C 1
ATOM 667 O O . LYS A 1 83 ? 26.992 -4.660 -29.400 1.00 57.88 83 LYS A O 1
ATOM 672 N N . VAL A 1 84 ? 25.323 -3.162 -29.427 1.00 55.62 84 VAL A N 1
ATOM 673 C CA . VAL A 1 84 ? 25.288 -2.993 -30.894 1.00 55.62 84 VAL A CA 1
ATOM 674 C C . VAL A 1 84 ? 26.447 -2.107 -31.394 1.00 55.62 84 VAL A C 1
ATOM 676 O O . VAL A 1 84 ? 26.810 -2.175 -32.563 1.00 55.62 84 VAL A O 1
ATOM 679 N N . GLY A 1 85 ? 27.078 -1.314 -30.517 1.00 51.66 85 GLY A N 1
ATOM 680 C CA . GLY A 1 85 ? 28.215 -0.441 -30.849 1.00 51.66 85 GLY A CA 1
ATOM 681 C C . GLY A 1 85 ? 29.603 -1.028 -30.557 1.00 51.66 85 GLY A C 1
ATOM 682 O O . GLY A 1 85 ? 30.608 -0.391 -30.870 1.00 51.66 85 GLY A O 1
ATOM 683 N N . HIS A 1 86 ? 29.682 -2.220 -29.961 1.00 50.34 86 HIS A N 1
ATOM 684 C CA . HIS A 1 86 ? 30.938 -2.918 -29.694 1.00 50.34 86 HIS A CA 1
ATOM 685 C C . HIS A 1 86 ? 30.900 -4.283 -30.379 1.00 50.34 86 HIS A C 1
ATOM 687 O O . HIS A 1 86 ? 30.657 -5.307 -29.739 1.00 50.34 86 HIS A O 1
ATOM 693 N N . GLU A 1 87 ? 31.131 -4.301 -31.697 1.00 53.47 87 GLU A N 1
ATOM 694 C CA . GLU A 1 87 ? 31.586 -5.538 -32.331 1.00 53.47 87 GLU A CA 1
ATOM 695 C C . GLU A 1 87 ? 32.789 -6.073 -31.542 1.00 53.47 87 GLU A C 1
ATOM 697 O O . GLU A 1 87 ? 33.627 -5.276 -31.097 1.00 53.47 87 GLU A O 1
ATOM 702 N N . PRO A 1 88 ? 32.877 -7.395 -31.322 1.00 54.41 88 PRO A N 1
ATOM 703 C CA . PRO A 1 88 ? 33.912 -7.970 -30.485 1.00 54.41 88 PRO A CA 1
ATOM 704 C C . PRO A 1 88 ? 35.272 -7.627 -31.092 1.00 54.41 88 PRO A C 1
ATOM 706 O O . PRO A 1 88 ? 35.697 -8.213 -32.089 1.00 54.41 88 PRO A O 1
ATOM 709 N N . GLN A 1 89 ? 35.993 -6.700 -30.456 1.00 58.25 89 GLN A N 1
ATOM 710 C CA . GLN A 1 89 ? 37.396 -6.425 -30.777 1.00 58.25 89 GLN A CA 1
ATOM 711 C C . GLN A 1 89 ? 38.252 -7.698 -30.647 1.00 58.25 89 GLN A C 1
ATOM 713 O O . GLN A 1 89 ? 39.331 -7.790 -31.234 1.00 58.25 89 GLN A O 1
ATOM 718 N N . ASP A 1 90 ? 37.727 -8.712 -29.956 1.00 55.09 90 ASP A N 1
ATOM 719 C CA . ASP A 1 90 ? 38.279 -10.055 -29.849 1.00 55.09 90 ASP A CA 1
ATOM 720 C C . ASP A 1 90 ? 38.316 -10.804 -31.194 1.00 55.09 90 ASP A C 1
ATOM 722 O O . ASP A 1 90 ? 39.293 -11.501 -31.458 1.00 55.09 90 ASP A O 1
ATOM 726 N N . ALA A 1 91 ? 37.356 -10.594 -32.106 1.00 55.62 91 ALA A N 1
ATOM 727 C CA . ALA A 1 91 ? 37.387 -11.207 -33.441 1.00 55.62 91 ALA A CA 1
ATOM 728 C C . ALA A 1 91 ? 38.461 -10.570 -34.345 1.00 55.62 91 ALA A C 1
ATOM 730 O O . ALA A 1 91 ? 39.184 -11.266 -35.061 1.00 55.62 91 ALA A O 1
ATOM 731 N N . ILE A 1 92 ? 38.635 -9.245 -34.261 1.00 58.19 92 ILE A N 1
ATOM 732 C CA . ILE A 1 92 ? 39.667 -8.510 -35.014 1.00 58.19 92 ILE A CA 1
ATOM 733 C C . ILE A 1 92 ? 41.073 -8.833 -34.470 1.00 58.19 92 ILE A C 1
ATOM 735 O O . ILE A 1 92 ? 42.042 -8.909 -35.232 1.00 58.19 92 ILE A O 1
ATOM 739 N N . ARG A 1 93 ? 41.200 -9.064 -33.155 1.00 56.09 93 ARG A N 1
ATOM 740 C CA . ARG A 1 93 ? 42.461 -9.444 -32.500 1.00 56.09 93 ARG A CA 1
ATOM 741 C C . ARG A 1 93 ? 42.881 -10.882 -32.818 1.00 56.09 93 ARG A C 1
ATOM 743 O O . ARG A 1 93 ? 44.074 -11.118 -33.005 1.00 56.09 93 ARG A O 1
ATOM 750 N N . GLU A 1 94 ? 41.935 -11.812 -32.917 1.00 60.09 94 GLU A N 1
ATOM 751 C CA . GLU A 1 94 ? 42.190 -13.204 -33.323 1.00 60.09 94 GLU A CA 1
ATOM 752 C C . GLU A 1 94 ? 42.556 -13.308 -34.816 1.00 60.09 94 GLU A C 1
ATOM 754 O O . GLU A 1 94 ? 43.532 -13.979 -35.160 1.00 60.09 94 GLU A O 1
ATOM 759 N N . ALA A 1 95 ? 41.885 -12.554 -35.697 1.00 60.53 95 ALA A N 1
ATOM 760 C CA . ALA A 1 95 ? 42.207 -12.508 -37.129 1.00 60.53 95 ALA A CA 1
ATOM 761 C C . ALA A 1 95 ? 43.606 -11.918 -37.420 1.00 60.53 95 ALA A C 1
ATOM 763 O O . ALA A 1 95 ? 44.314 -12.369 -38.323 1.00 60.53 95 ALA A O 1
ATOM 764 N N . ARG A 1 96 ? 44.062 -10.936 -36.627 1.00 61.09 96 ARG A N 1
ATOM 765 C CA . ARG A 1 96 ? 45.429 -10.389 -36.746 1.00 61.09 96 ARG A CA 1
ATOM 766 C C . ARG A 1 96 ? 46.518 -11.341 -36.249 1.00 61.09 96 ARG A C 1
ATOM 768 O O . ARG A 1 96 ? 47.639 -11.246 -36.734 1.00 61.09 96 ARG A O 1
ATOM 775 N N . LYS A 1 97 ? 46.220 -12.250 -35.315 1.00 61.22 97 LYS A N 1
ATOM 776 C CA .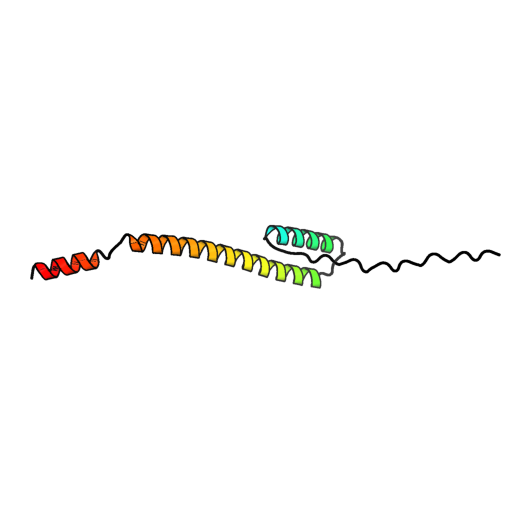 LYS A 1 97 ? 47.183 -13.273 -34.866 1.00 61.22 97 LYS A CA 1
ATOM 777 C C . LYS A 1 97 ? 47.360 -14.398 -35.883 1.00 61.22 97 LYS A C 1
ATOM 779 O O . LYS A 1 97 ? 48.455 -14.930 -35.997 1.00 61.22 97 LYS A O 1
ATOM 784 N N . THR A 1 98 ? 46.308 -14.739 -36.623 1.00 61.34 98 THR A N 1
ATOM 785 C CA . THR A 1 98 ? 46.336 -15.799 -37.646 1.00 61.34 98 THR A CA 1
ATOM 786 C C . THR A 1 98 ? 46.948 -15.346 -38.973 1.00 61.34 98 THR A C 1
ATOM 788 O O . THR A 1 98 ? 47.452 -16.179 -39.711 1.00 61.34 98 THR A O 1
ATOM 791 N N . SER A 1 99 ? 46.970 -14.042 -39.267 1.00 57.53 99 SER A N 1
ATOM 792 C CA . SER A 1 99 ? 47.599 -13.487 -40.479 1.00 57.53 99 SER A CA 1
ATOM 793 C C . SER A 1 99 ? 49.129 -13.317 -40.393 1.00 57.53 99 SER A C 1
ATOM 795 O O . SER A 1 99 ? 49.740 -12.961 -41.399 1.00 57.53 99 SER A O 1
ATOM 797 N N . VAL A 1 100 ? 49.743 -13.493 -39.217 1.00 60.19 100 VAL A N 1
ATOM 798 C CA . VAL A 1 100 ? 51.192 -13.273 -38.985 1.00 60.19 100 VAL A CA 1
ATOM 799 C C . VAL A 1 100 ? 51.915 -14.590 -38.633 1.00 60.19 100 VAL A C 1
ATOM 801 O O . VAL A 1 100 ? 53.065 -14.566 -38.202 1.00 60.19 100 VAL A O 1
ATOM 804 N N . ALA A 1 101 ? 51.249 -15.736 -38.812 1.00 51.50 101 ALA A N 1
ATOM 805 C CA . ALA A 1 101 ? 51.809 -17.075 -38.612 1.00 51.50 101 ALA A CA 1
ATOM 806 C C . ALA A 1 101 ? 52.11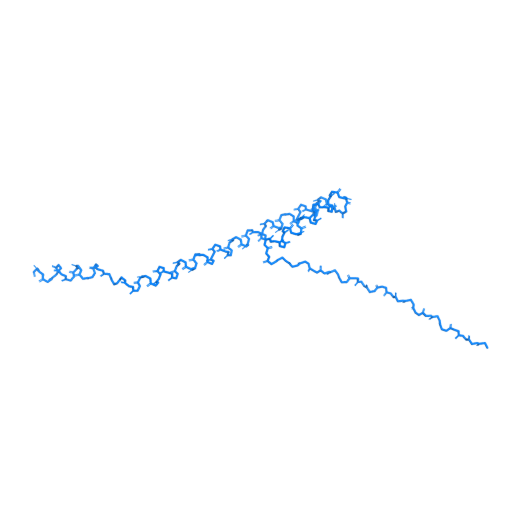4 -17.762 -39.948 1.00 51.50 101 ALA A C 1
ATOM 808 O O . ALA A 1 101 ? 51.328 -17.559 -40.901 1.00 51.50 101 ALA A O 1
#

Solvent-accessible surface area (backbone atoms only — not comparable to full-atom values): 6282 Å² total; per-residue 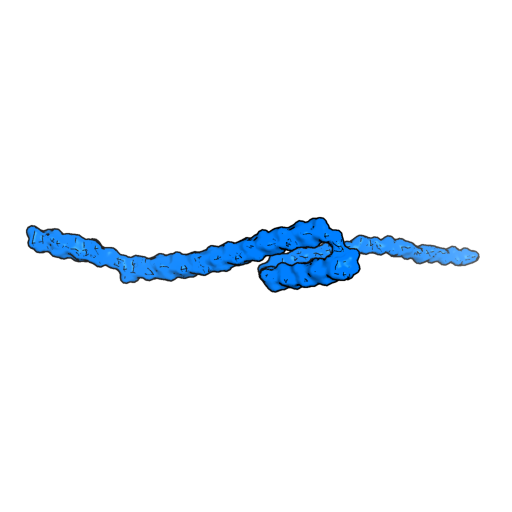(Å²): 136,86,84,78,79,78,80,79,82,77,75,78,71,81,78,79,78,78,79,87,79,74,88,46,68,67,46,44,52,55,51,50,54,48,51,52,54,31,44,78,69,68,73,46,56,68,74,56,49,51,52,50,53,54,52,48,53,53,51,48,51,53,53,53,51,53,54,49,51,54,53,48,54,54,49,54,52,51,54,55,57,52,56,74,75,51,72,62,64,64,58,60,54,52,54,57,57,62,72,75,107